Protein AF-A0A3C0BM33-F1 (afdb_monomer_lite)

pLDDT: mean 82.16, std 12.0, range [32.78, 93.81]

Radius of gyration: 16.29 Å; chains: 1; bounding box: 44×26×49 Å

Structure (mmCIF, N/CA/C/O backbone):
data_AF-A0A3C0BM33-F1
#
_entry.id   AF-A0A3C0BM33-F1
#
loop_
_atom_site.group_PDB
_atom_site.id
_atom_site.type_symbol
_atom_site.label_atom_id
_atom_site.label_alt_id
_atom_site.label_comp_id
_atom_site.label_asym_id
_atom_site.label_entity_id
_atom_site.label_seq_id
_atom_site.pdbx_PDB_ins_code
_atom_site.Cartn_x
_atom_site.Cartn_y
_atom_site.Cartn_z
_atom_site.occupancy
_atom_site.B_iso_or_equiv
_atom_site.auth_seq_id
_atom_site.auth_comp_id
_atom_site.auth_asym_id
_atom_site.auth_atom_id
_atom_site.pdbx_PDB_model_num
ATOM 1 N N . MET A 1 1 ? -20.243 -10.943 25.782 1.00 32.78 1 MET A N 1
ATOM 2 C CA . MET A 1 1 ? -18.898 -10.505 26.207 1.00 32.78 1 MET A CA 1
ATOM 3 C C . MET A 1 1 ? -18.338 -9.639 25.096 1.00 32.78 1 MET A C 1
ATOM 5 O O . MET A 1 1 ? -18.086 -10.151 24.016 1.00 32.78 1 MET A O 1
ATOM 9 N N . VAL A 1 2 ? -18.271 -8.325 25.311 1.00 40.88 2 VAL A N 1
ATOM 10 C CA . VAL A 1 2 ? -17.634 -7.400 24.365 1.00 40.88 2 VAL A CA 1
ATOM 11 C C . VAL A 1 2 ? -16.136 -7.620 24.515 1.00 40.88 2 VAL A C 1
ATOM 13 O O . VAL A 1 2 ? -15.581 -7.310 25.565 1.00 40.88 2 VAL A O 1
ATOM 16 N N . SER A 1 3 ? -15.507 -8.225 23.508 1.00 36.81 3 SER A N 1
ATOM 17 C CA . SER A 1 3 ? -14.051 -8.280 23.415 1.00 36.81 3 SER A CA 1
ATOM 18 C C . SER A 1 3 ? -13.562 -6.845 23.257 1.00 36.81 3 SER A C 1
ATOM 20 O O . SER A 1 3 ? -13.586 -6.297 22.156 1.00 36.81 3 SER A O 1
ATOM 22 N N . GLN A 1 4 ? -13.192 -6.212 24.369 1.00 43.28 4 GLN A N 1
ATOM 23 C CA . GLN A 1 4 ? -12.400 -4.991 24.362 1.00 43.28 4 GLN A CA 1
ATOM 24 C C . GLN A 1 4 ? -11.116 -5.353 23.614 1.00 43.28 4 GLN A C 1
ATOM 26 O O . GLN A 1 4 ? -10.278 -6.083 24.141 1.00 43.28 4 GLN A O 1
ATOM 31 N N . ARG A 1 5 ? -10.993 -4.943 22.347 1.00 49.69 5 ARG A N 1
ATOM 32 C CA . ARG A 1 5 ? -9.689 -4.950 21.691 1.00 49.69 5 ARG A CA 1
ATOM 33 C C . ARG A 1 5 ? -8.844 -3.981 22.499 1.00 49.69 5 ARG A C 1
ATOM 35 O O . ARG A 1 5 ? -9.024 -2.772 22.380 1.00 49.69 5 ARG A O 1
ATOM 42 N N . GLU A 1 6 ? -7.961 -4.496 23.349 1.00 50.78 6 GLU A N 1
ATOM 43 C CA . GLU A 1 6 ? -6.845 -3.699 23.833 1.00 50.78 6 GLU A CA 1
ATOM 44 C C . GLU A 1 6 ? -6.027 -3.349 22.593 1.00 50.78 6 GLU A C 1
ATOM 46 O O . GLU A 1 6 ? -5.218 -4.138 22.103 1.00 50.78 6 GLU A O 1
ATOM 51 N N . HIS A 1 7 ? -6.329 -2.195 21.998 1.00 58.50 7 HIS A N 1
ATOM 52 C CA . HIS A 1 7 ? -5.532 -1.643 20.924 1.00 58.50 7 HIS A CA 1
ATOM 53 C C . HIS A 1 7 ? -4.173 -1.329 21.537 1.00 58.50 7 HIS A C 1
ATOM 55 O O . HIS A 1 7 ? -3.974 -0.292 22.166 1.00 58.50 7 HIS A O 1
ATOM 61 N N . SER A 1 8 ? -3.258 -2.290 21.407 1.00 77.31 8 SER A N 1
ATOM 62 C CA . SER A 1 8 ? -1.868 -2.141 21.807 1.00 77.31 8 SER A CA 1
ATOM 63 C C . SER A 1 8 ? -1.334 -0.828 21.241 1.00 77.31 8 SER A C 1
ATOM 65 O O . SER A 1 8 ? -1.642 -0.465 20.106 1.00 77.31 8 SER A O 1
ATOM 67 N N . ILE A 1 9 ? -0.498 -0.119 21.996 1.00 80.44 9 ILE A N 1
ATOM 68 C CA . ILE A 1 9 ? 0.196 1.079 21.499 1.00 80.44 9 ILE A CA 1
ATOM 69 C C . ILE A 1 9 ? 0.856 0.810 20.135 1.00 80.44 9 ILE A C 1
ATOM 71 O O . ILE A 1 9 ? 0.821 1.668 19.255 1.00 80.44 9 ILE A O 1
ATOM 75 N N . GLY A 1 10 ? 1.368 -0.407 19.915 1.00 80.50 10 GLY A N 1
ATOM 76 C CA . GLY A 1 10 ? 1.926 -0.815 18.625 1.00 80.50 10 GLY A CA 1
ATOM 77 C C . GLY A 1 10 ? 0.915 -0.772 17.476 1.00 80.50 10 GLY A C 1
ATOM 78 O O . GLY A 1 10 ? 1.260 -0.345 16.379 1.00 80.50 10 GLY A O 1
ATOM 79 N N . TYR A 1 11 ? -0.343 -1.135 17.732 1.00 83.12 11 TYR A N 1
ATOM 80 C CA . TYR A 1 11 ? -1.423 -1.050 16.753 1.00 83.12 11 TYR A CA 1
ATOM 81 C C . TYR A 1 11 ? -1.708 0.400 16.342 1.00 83.12 11 TYR A C 1
ATOM 83 O O . TYR A 1 11 ? -1.850 0.682 15.156 1.00 83.12 11 TYR A O 1
ATOM 91 N N . LEU A 1 12 ? -1.726 1.332 17.302 1.00 84.81 12 LEU A N 1
ATOM 92 C CA . LEU A 1 12 ? -1.937 2.755 17.014 1.00 84.81 12 LEU A CA 1
ATOM 93 C C . LEU A 1 12 ? -0.833 3.314 16.112 1.00 84.81 12 LEU A C 1
ATOM 95 O O . LEU A 1 12 ? -1.128 3.944 15.099 1.00 84.81 12 LEU A O 1
ATOM 99 N N . PHE A 1 13 ? 0.435 3.042 16.439 1.00 88.56 13 PHE A N 1
ATOM 100 C CA . PHE A 1 13 ? 1.561 3.465 15.602 1.00 88.56 13 PHE A CA 1
ATOM 101 C C . PHE A 1 13 ? 1.498 2.858 14.201 1.00 88.56 13 PHE A C 1
ATOM 103 O O . PHE A 1 13 ? 1.730 3.563 13.220 1.00 88.56 13 PHE A O 1
ATOM 110 N N . LEU A 1 14 ? 1.149 1.574 14.099 1.00 89.62 14 LEU A N 1
ATOM 111 C CA . LEU A 1 14 ? 1.030 0.877 12.823 1.00 89.62 14 LEU A CA 1
ATOM 112 C C . LEU A 1 14 ? -0.101 1.458 11.964 1.00 89.62 14 LEU A C 1
ATOM 114 O O . LEU A 1 14 ? 0.080 1.658 10.765 1.00 89.62 14 LEU A O 1
ATOM 118 N N . GLN A 1 15 ? -1.236 1.797 12.579 1.00 88.88 15 GLN A N 1
ATOM 119 C CA . GLN A 1 15 ? -2.372 2.388 11.880 1.00 88.88 15 GLN A CA 1
ATOM 120 C C . GLN A 1 15 ? -2.080 3.816 11.400 1.00 88.88 15 GLN A C 1
ATOM 122 O O . GLN A 1 15 ? -2.414 4.150 10.264 1.00 88.88 15 GLN A O 1
ATOM 127 N N . ILE A 1 16 ? -1.397 4.637 12.208 1.00 90.50 16 ILE A N 1
ATOM 128 C CA . ILE A 1 16 ? -0.919 5.957 11.766 1.00 90.50 16 ILE A CA 1
ATOM 129 C C . ILE A 1 16 ? 0.054 5.797 10.597 1.00 90.50 16 ILE A C 1
ATOM 131 O O . ILE A 1 16 ? -0.096 6.468 9.578 1.00 90.50 16 ILE A O 1
ATOM 135 N N . ALA A 1 17 ? 1.044 4.911 10.736 1.00 92.44 17 ALA A N 1
ATOM 136 C CA . ALA A 1 17 ? 2.070 4.703 9.723 1.00 92.44 17 ALA A CA 1
ATOM 137 C C . ALA A 1 17 ? 1.455 4.268 8.390 1.00 92.44 17 ALA A C 1
ATOM 139 O O . ALA A 1 17 ? 1.766 4.852 7.355 1.00 92.44 17 ALA A O 1
ATOM 140 N N . VAL A 1 18 ? 0.543 3.293 8.418 1.00 92.56 18 VAL A N 1
ATOM 141 C CA . VAL A 1 18 ? -0.096 2.777 7.206 1.00 92.56 18 VAL A CA 1
ATOM 142 C C . VAL A 1 18 ? -1.079 3.791 6.609 1.00 92.56 18 VAL A C 1
ATOM 144 O O . VAL A 1 18 ? -1.109 3.968 5.395 1.00 92.56 18 VAL A O 1
ATOM 147 N N . GLY A 1 19 ? -1.817 4.538 7.439 1.00 93.69 19 GLY A N 1
ATOM 148 C CA . GLY A 1 19 ? -2.709 5.605 6.982 1.00 93.69 19 GLY A CA 1
ATOM 149 C C . GLY A 1 19 ? -1.961 6.755 6.301 1.00 93.69 19 GLY A C 1
ATOM 150 O O . GLY A 1 19 ? -2.338 7.179 5.210 1.00 93.69 19 GLY A O 1
ATOM 151 N N . LEU A 1 20 ? -0.859 7.222 6.901 1.00 93.44 20 LEU A N 1
ATOM 152 C CA . LEU A 1 20 ? 0.015 8.232 6.295 1.00 93.44 20 LEU A CA 1
ATOM 153 C C . LEU A 1 20 ? 0.695 7.714 5.029 1.00 93.44 20 LEU A C 1
ATOM 155 O O . LEU A 1 20 ? 0.804 8.461 4.061 1.00 93.44 20 LEU A O 1
ATOM 159 N N . PHE A 1 21 ? 1.125 6.452 5.028 1.00 92.38 21 PHE A N 1
ATOM 160 C CA . PHE A 1 21 ? 1.712 5.816 3.858 1.00 92.38 21 PHE A CA 1
ATOM 161 C C . PHE A 1 21 ? 0.750 5.855 2.666 1.00 92.38 21 PHE A C 1
ATOM 163 O O . PHE A 1 21 ? 1.094 6.431 1.640 1.00 92.38 21 PHE A O 1
ATOM 170 N N . PHE A 1 22 ? -0.477 5.347 2.818 1.00 92.94 22 PHE A N 1
ATOM 171 C CA . PHE A 1 22 ? -1.481 5.377 1.749 1.00 92.94 22 PHE A CA 1
ATOM 172 C C . PHE A 1 22 ? -1.833 6.802 1.313 1.00 92.94 22 PHE A C 1
ATOM 174 O O . PHE A 1 22 ? -1.924 7.078 0.119 1.00 92.94 22 PHE A O 1
ATOM 181 N N . LEU A 1 23 ? -1.981 7.728 2.265 1.00 92.94 23 LEU A N 1
ATOM 182 C CA . LEU A 1 23 ? -2.312 9.117 1.963 1.00 92.94 23 LEU A CA 1
ATOM 183 C C . LEU A 1 23 ? -1.230 9.789 1.109 1.00 92.94 23 LEU A C 1
ATOM 185 O O . LEU A 1 23 ? -1.529 10.406 0.087 1.00 92.94 23 LEU A O 1
ATOM 189 N N . VAL A 1 24 ? 0.029 9.677 1.537 1.00 91.44 24 VAL A N 1
ATOM 190 C CA . VAL A 1 24 ? 1.166 10.298 0.857 1.00 91.44 24 VAL A CA 1
ATOM 191 C C . VAL A 1 24 ? 1.410 9.609 -0.481 1.00 91.44 24 VAL A C 1
ATOM 193 O O . VAL A 1 24 ? 1.489 10.306 -1.492 1.00 91.44 24 VAL A O 1
ATOM 196 N N . SER A 1 25 ? 1.450 8.274 -0.519 1.00 87.38 25 SER A N 1
ATOM 197 C CA . SER A 1 25 ? 1.595 7.504 -1.761 1.00 87.38 25 SER A CA 1
ATOM 198 C C . SER A 1 25 ? 0.518 7.886 -2.773 1.00 87.38 25 SER A C 1
ATOM 200 O O . SER A 1 25 ? 0.856 8.284 -3.886 1.00 87.38 25 SER A O 1
ATOM 202 N N . GLY A 1 26 ? -0.753 7.936 -2.366 1.00 87.38 26 GLY A N 1
ATOM 203 C CA . GLY A 1 26 ? -1.847 8.339 -3.245 1.00 87.38 26 GLY A CA 1
ATOM 204 C C . GLY A 1 26 ? -1.676 9.742 -3.827 1.00 87.38 26 GLY A C 1
ATOM 205 O O . GLY A 1 26 ? -1.818 9.932 -5.036 1.00 87.38 26 GLY A O 1
ATOM 206 N N . ILE A 1 27 ? -1.285 10.725 -3.007 1.00 88.06 27 ILE A N 1
ATOM 207 C CA . ILE A 1 27 ? -0.996 12.090 -3.476 1.00 88.06 27 ILE A CA 1
ATOM 208 C C . ILE A 1 27 ? 0.150 12.092 -4.500 1.00 88.06 27 ILE A C 1
ATOM 210 O O . ILE A 1 27 ? 0.055 12.774 -5.524 1.00 88.06 27 ILE A O 1
ATOM 214 N N . TRP A 1 28 ? 1.219 11.328 -4.265 1.00 85.62 28 TRP A N 1
ATOM 215 C CA . TRP A 1 28 ? 2.320 11.208 -5.225 1.00 85.62 28 TRP A CA 1
ATOM 216 C C . TRP A 1 28 ? 1.893 10.509 -6.523 1.00 85.62 28 TRP A C 1
ATOM 218 O O . TRP A 1 28 ? 2.302 10.947 -7.602 1.00 85.62 28 TRP A O 1
ATOM 228 N N . THR A 1 29 ? 1.041 9.480 -6.440 1.00 83.06 29 THR A N 1
ATOM 229 C CA . THR A 1 29 ? 0.470 8.787 -7.607 1.00 83.06 29 THR A CA 1
ATOM 230 C C . THR A 1 29 ? -0.338 9.763 -8.468 1.00 83.06 29 THR A C 1
ATOM 232 O O . THR A 1 29 ? -0.161 9.804 -9.687 1.00 83.06 29 THR A O 1
ATOM 235 N N . LEU A 1 30 ? -1.165 10.611 -7.839 1.00 84.50 30 LEU A N 1
ATOM 236 C CA . LEU A 1 30 ? -1.985 11.621 -8.522 1.00 84.50 30 LEU A CA 1
ATOM 237 C C . LEU A 1 30 ? -1.166 12.717 -9.198 1.00 84.50 30 LEU A C 1
ATOM 239 O O . LEU A 1 30 ? -1.535 13.186 -10.273 1.00 84.50 30 LEU A O 1
ATOM 243 N N . GLN A 1 31 ? -0.039 13.109 -8.605 1.00 79.94 31 GLN A N 1
ATOM 244 C CA . GLN A 1 31 ? 0.872 14.075 -9.222 1.00 79.94 31 GLN A CA 1
ATOM 245 C C . GLN A 1 31 ? 1.590 13.506 -10.455 1.00 79.94 31 GLN A C 1
ATOM 247 O O . GLN A 1 31 ? 2.285 14.240 -11.155 1.00 79.94 31 GLN A O 1
ATOM 252 N N . GLY A 1 32 ? 1.458 12.202 -10.730 1.00 62.34 32 GLY A N 1
ATOM 253 C CA . GLY A 1 32 ? 2.106 11.541 -11.861 1.00 62.34 32 GLY A CA 1
ATOM 254 C C . GLY A 1 32 ? 3.633 11.592 -11.793 1.00 62.34 32 GLY A C 1
ATOM 255 O O . GLY A 1 32 ? 4.297 11.346 -12.807 1.00 62.34 32 GLY A O 1
ATOM 256 N N . SER A 1 33 ? 4.175 11.926 -10.620 1.00 56.91 33 SER A N 1
ATOM 257 C CA . SER A 1 33 ? 5.595 12.136 -10.388 1.00 56.91 33 SER A CA 1
ATOM 258 C C . SER A 1 33 ? 6.341 10.805 -10.429 1.00 56.91 33 SER A C 1
ATOM 260 O O . SER A 1 33 ? 5.853 9.787 -9.941 1.00 56.91 33 SER A O 1
ATOM 262 N N . SER A 1 34 ? 7.554 10.815 -10.982 1.00 55.12 34 SER A N 1
ATOM 263 C CA . SER A 1 34 ? 8.465 9.663 -11.048 1.00 55.12 34 SER A CA 1
ATOM 264 C C . SER A 1 34 ? 8.981 9.193 -9.679 1.00 55.12 34 SER A C 1
ATOM 266 O O . SER A 1 34 ? 9.826 8.306 -9.624 1.00 55.12 34 SER A O 1
ATOM 268 N N . GLY A 1 35 ? 8.517 9.807 -8.585 1.00 53.09 35 GLY A N 1
ATOM 269 C CA . GLY A 1 35 ? 8.881 9.466 -7.212 1.00 53.09 35 GLY A CA 1
ATOM 270 C C . GLY A 1 35 ? 8.014 8.395 -6.542 1.00 53.09 35 GLY A C 1
ATOM 271 O O . GLY A 1 35 ? 8.374 7.984 -5.445 1.00 53.09 35 GLY A O 1
ATOM 272 N N . ASN A 1 36 ? 6.903 7.948 -7.151 1.00 73.25 36 ASN A N 1
ATOM 273 C CA . ASN A 1 36 ? 6.100 6.841 -6.610 1.00 73.25 36 ASN A CA 1
ATOM 274 C C . ASN A 1 36 ? 6.237 5.570 -7.457 1.00 73.25 36 ASN A C 1
ATOM 276 O O . ASN A 1 36 ? 5.967 5.579 -8.659 1.00 73.25 36 ASN A O 1
ATOM 280 N N . GLU A 1 37 ? 6.594 4.480 -6.785 1.00 71.19 37 GLU A N 1
ATOM 281 C CA . GLU A 1 37 ? 6.737 3.120 -7.305 1.00 71.19 37 GLU A CA 1
ATOM 282 C C . GLU A 1 37 ? 5.474 2.649 -8.048 1.00 71.19 37 GLU A C 1
ATOM 284 O O . GLU A 1 37 ? 5.580 2.087 -9.132 1.00 71.19 37 GLU A O 1
ATOM 289 N N . ILE A 1 38 ? 4.270 2.998 -7.581 1.00 72.25 38 ILE A N 1
ATOM 290 C CA . ILE A 1 38 ? 3.014 2.614 -8.256 1.00 72.25 38 ILE A CA 1
ATOM 291 C C . ILE A 1 38 ? 2.854 3.329 -9.597 1.00 72.25 38 ILE A C 1
ATOM 293 O O . ILE A 1 38 ? 2.505 2.714 -10.604 1.00 72.25 38 ILE A O 1
ATOM 297 N N . ALA A 1 39 ? 3.130 4.634 -9.642 1.00 73.25 39 ALA A N 1
ATOM 298 C CA . ALA A 1 39 ? 3.022 5.406 -10.875 1.00 73.25 39 ALA A CA 1
ATOM 299 C C . ALA A 1 39 ? 4.073 4.971 -11.908 1.00 73.25 39 ALA A C 1
ATOM 301 O O . ALA A 1 39 ? 3.789 4.951 -13.109 1.00 73.25 39 ALA A O 1
ATOM 302 N N . VAL A 1 40 ? 5.277 4.614 -11.452 1.00 76.44 40 VAL A N 1
ATOM 303 C CA . VAL A 1 40 ? 6.345 4.071 -12.302 1.00 76.44 40 VAL A CA 1
ATOM 304 C C . VAL A 1 40 ? 5.946 2.701 -12.845 1.00 76.44 40 VAL A C 1
ATOM 306 O O . VAL A 1 40 ? 5.974 2.495 -14.061 1.00 76.44 40 VAL A O 1
ATOM 309 N N . ALA A 1 41 ? 5.479 1.804 -11.981 1.00 76.25 41 ALA A N 1
ATOM 310 C CA . ALA A 1 41 ? 5.059 0.469 -12.363 1.00 76.25 41 AL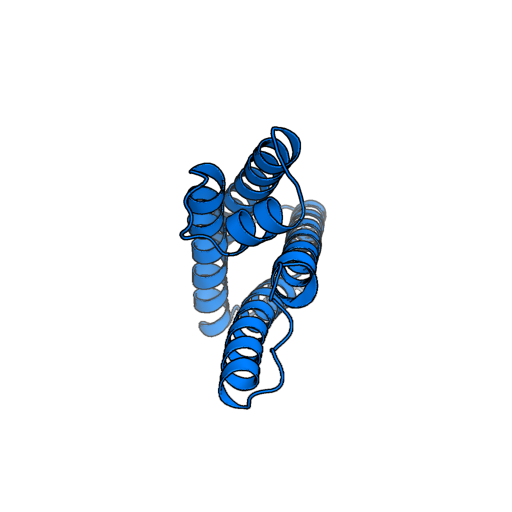A A CA 1
ATOM 311 C C . ALA A 1 41 ? 3.879 0.494 -13.351 1.00 76.25 41 ALA A C 1
ATOM 313 O O . ALA A 1 41 ? 3.949 -0.156 -14.398 1.00 76.25 41 ALA A O 1
ATOM 314 N N . ILE A 1 42 ? 2.856 1.331 -13.126 1.00 74.88 42 ILE A N 1
ATOM 315 C CA . ILE A 1 42 ? 1.721 1.494 -14.053 1.00 74.88 42 ILE A CA 1
ATOM 316 C C . ILE A 1 42 ? 2.208 1.972 -15.423 1.00 74.88 42 ILE A C 1
ATOM 318 O O . ILE A 1 42 ? 1.837 1.390 -16.441 1.00 74.88 42 ILE A O 1
ATOM 322 N N . LYS A 1 43 ? 3.066 2.999 -15.469 1.00 74.69 43 LYS A N 1
ATOM 323 C CA . LYS A 1 43 ? 3.630 3.528 -16.725 1.00 74.69 43 LYS A CA 1
ATOM 324 C C . LYS A 1 43 ? 4.585 2.551 -17.418 1.00 74.69 43 LYS A C 1
ATOM 326 O O . LYS A 1 43 ? 4.868 2.710 -18.603 1.00 74.69 43 LYS A O 1
ATOM 331 N N . SER A 1 44 ? 5.105 1.559 -16.699 1.00 74.69 44 SER A N 1
ATOM 332 C CA . SER A 1 44 ? 5.954 0.517 -17.278 1.00 74.69 44 SER A CA 1
ATOM 333 C C . SER A 1 44 ? 5.144 -0.576 -17.993 1.00 74.69 44 SER A C 1
ATOM 335 O O . SER A 1 44 ? 5.616 -1.127 -18.995 1.00 74.69 44 SER A O 1
ATOM 337 N N . VAL A 1 45 ? 3.922 -0.846 -17.509 1.00 73.62 45 VAL A N 1
ATOM 338 C CA . VAL A 1 45 ? 3.004 -1.882 -18.014 1.00 73.62 45 VAL A CA 1
ATOM 339 C C . VAL A 1 45 ? 2.034 -1.322 -19.058 1.00 73.62 45 VAL A C 1
ATOM 341 O O . VAL A 1 45 ? 1.779 -1.958 -20.078 1.00 73.62 45 VAL A O 1
ATOM 344 N N . LEU A 1 46 ? 1.501 -0.124 -18.820 1.00 75.25 46 LEU A N 1
ATOM 345 C CA . LEU A 1 46 ? 0.537 0.563 -19.676 1.00 75.25 46 LEU A CA 1
ATOM 346 C C . LEU A 1 46 ? 1.200 1.758 -20.371 1.00 75.25 46 LEU A C 1
ATOM 348 O O . LEU A 1 46 ? 2.151 2.345 -19.864 1.00 75.25 46 LEU A O 1
ATOM 352 N N . SER A 1 47 ? 0.699 2.153 -21.541 1.00 73.12 47 SER A N 1
ATOM 353 C CA . SER A 1 47 ? 1.223 3.295 -22.305 1.00 73.12 47 SER A CA 1
ATOM 354 C C . SER A 1 47 ? 0.100 4.234 -22.739 1.00 73.12 47 SER A C 1
ATOM 356 O O . SER A 1 47 ? -1.009 3.784 -23.011 1.00 73.12 47 SER A O 1
ATOM 358 N N . GLY A 1 48 ? 0.392 5.535 -22.815 1.00 75.00 48 GLY A N 1
ATOM 359 C CA . GLY A 1 48 ? -0.578 6.562 -23.217 1.00 75.00 48 GLY A CA 1
ATOM 360 C C . GLY A 1 48 ? -1.647 6.849 -22.154 1.00 75.00 48 GLY A C 1
ATOM 361 O O . GLY A 1 48 ? -1.395 6.723 -20.953 1.00 75.00 48 GLY A O 1
ATOM 362 N N . ASP A 1 49 ? -2.846 7.224 -22.601 1.00 76.31 49 ASP A N 1
ATOM 363 C CA . ASP A 1 49 ? -3.939 7.710 -21.742 1.00 76.31 49 ASP A CA 1
ATOM 364 C C . ASP A 1 49 ? -4.409 6.676 -20.706 1.00 76.31 49 ASP A C 1
ATOM 366 O O . ASP A 1 49 ? -4.797 7.034 -19.593 1.00 76.31 49 ASP A O 1
ATOM 370 N N . SER A 1 50 ? -4.311 5.377 -21.011 1.00 75.25 50 SER A N 1
ATOM 371 C CA . SER A 1 50 ? -4.706 4.310 -20.083 1.00 75.25 50 SER A CA 1
ATOM 372 C C . SER A 1 50 ? -3.822 4.245 -18.836 1.00 75.25 50 SER A C 1
ATOM 374 O O . SER A 1 50 ? -4.318 3.948 -17.752 1.00 75.25 50 SER A O 1
ATOM 376 N N . ALA A 1 51 ? -2.524 4.547 -18.964 1.00 76.12 51 ALA A N 1
ATOM 377 C CA . ALA A 1 51 ? -1.612 4.598 -17.820 1.00 76.12 51 ALA A CA 1
ATOM 378 C C . ALA A 1 51 ? -1.943 5.787 -16.911 1.00 76.12 51 ALA A C 1
ATOM 380 O O . ALA A 1 51 ? -1.950 5.660 -15.689 1.00 76.12 51 ALA A O 1
ATOM 381 N N . GLN A 1 52 ? -2.272 6.935 -17.506 1.00 78.06 52 GLN A N 1
ATOM 382 C CA . GLN A 1 52 ? -2.666 8.121 -16.754 1.00 78.06 52 GLN A CA 1
ATOM 383 C C . GLN A 1 52 ? -3.985 7.902 -16.005 1.00 78.06 52 GLN A C 1
ATOM 385 O O . GLN A 1 52 ? -4.069 8.226 -14.821 1.00 78.06 52 GLN A O 1
ATOM 390 N N . ILE A 1 53 ? -4.986 7.302 -16.656 1.00 80.75 53 ILE A N 1
ATOM 391 C CA . ILE A 1 53 ? -6.266 6.961 -16.020 1.00 80.75 53 ILE A CA 1
ATOM 392 C C . ILE A 1 53 ? -6.045 5.978 -14.863 1.00 80.75 53 ILE A C 1
ATOM 394 O O . ILE A 1 53 ? -6.574 6.196 -13.776 1.00 80.75 53 ILE A O 1
ATOM 398 N N . ALA A 1 54 ? -5.226 4.939 -15.057 1.00 79.44 54 ALA A N 1
ATOM 399 C CA . ALA A 1 54 ? -4.907 3.983 -14.000 1.00 79.44 54 ALA A CA 1
ATOM 400 C C . ALA A 1 54 ? -4.214 4.656 -12.801 1.00 79.44 54 ALA A C 1
ATOM 402 O O . ALA A 1 54 ? -4.630 4.429 -11.668 1.00 79.44 54 ALA A O 1
ATOM 403 N N . CYS A 1 55 ? -3.233 5.540 -13.028 1.00 81.19 55 CYS A N 1
ATOM 404 C CA . CYS A 1 55 ? -2.604 6.312 -11.951 1.00 81.19 55 CYS A CA 1
ATOM 405 C C . CYS A 1 55 ? -3.614 7.181 -11.191 1.00 81.19 55 CYS A C 1
ATOM 407 O O . CYS A 1 55 ? -3.564 7.246 -9.966 1.00 81.19 55 CYS A O 1
ATOM 409 N N . ILE A 1 56 ? -4.550 7.831 -11.891 1.00 84.50 56 ILE A N 1
ATOM 410 C CA . ILE A 1 56 ? -5.587 8.645 -11.243 1.00 84.50 56 ILE A CA 1
ATOM 411 C C . ILE A 1 56 ? -6.484 7.768 -10.363 1.00 84.50 56 ILE A C 1
ATOM 413 O O . ILE A 1 56 ? -6.734 8.108 -9.209 1.00 84.50 56 ILE A O 1
ATOM 417 N N . VAL A 1 57 ? -6.935 6.624 -10.882 1.00 85.81 57 VAL A N 1
ATOM 418 C CA . VAL A 1 57 ? -7.804 5.697 -10.144 1.00 85.81 57 VAL A CA 1
ATOM 419 C C . VAL A 1 57 ? -7.096 5.151 -8.903 1.00 85.81 57 VAL A C 1
ATOM 421 O O . VAL A 1 57 ? -7.651 5.244 -7.809 1.00 85.81 57 VAL A O 1
ATOM 424 N N . PHE A 1 58 ? -5.866 4.645 -9.045 1.00 85.44 58 PHE A N 1
ATOM 425 C CA . PHE A 1 58 ? -5.081 4.158 -7.908 1.00 85.44 58 PHE A CA 1
ATOM 426 C C . PHE A 1 58 ? -4.810 5.272 -6.898 1.00 85.44 58 PHE A C 1
ATOM 428 O O . PHE A 1 58 ? -5.075 5.090 -5.716 1.00 85.44 58 PHE A O 1
ATOM 435 N N . GLY A 1 59 ? -4.393 6.453 -7.355 1.00 87.50 59 GLY A N 1
ATOM 436 C CA . GLY A 1 59 ? -4.120 7.580 -6.471 1.00 87.50 59 GLY A CA 1
ATOM 437 C C . GLY A 1 59 ? -5.340 8.019 -5.656 1.00 87.50 59 GLY A C 1
ATOM 438 O O . GLY A 1 59 ? -5.214 8.265 -4.460 1.00 87.50 59 GLY A O 1
ATOM 439 N N . ILE A 1 60 ? -6.538 8.056 -6.253 1.00 90.44 60 ILE A N 1
ATOM 440 C CA . ILE A 1 60 ? -7.776 8.358 -5.514 1.00 90.44 60 ILE A CA 1
ATOM 441 C C . ILE A 1 60 ? -8.061 7.272 -4.471 1.00 90.44 60 ILE A C 1
ATOM 443 O O . ILE A 1 60 ? -8.358 7.600 -3.322 1.00 90.44 60 ILE A O 1
ATOM 447 N N . ILE A 1 61 ? -7.963 5.992 -4.849 1.00 90.75 61 ILE A N 1
ATOM 448 C CA . ILE A 1 61 ? -8.204 4.866 -3.933 1.00 90.75 61 ILE A CA 1
ATOM 449 C C . ILE A 1 61 ? -7.245 4.929 -2.741 1.00 90.75 61 ILE A C 1
ATOM 451 O O . ILE A 1 61 ? -7.682 4.784 -1.603 1.00 90.75 61 ILE A O 1
ATOM 455 N N . GLU A 1 62 ? -5.964 5.200 -2.982 1.00 90.69 62 GLU A N 1
ATOM 456 C CA . GLU A 1 62 ? -4.942 5.309 -1.941 1.00 90.69 62 GLU A CA 1
ATOM 457 C C . GLU A 1 62 ? -5.173 6.499 -1.007 1.00 90.69 62 GLU A C 1
ATOM 459 O O . GLU A 1 62 ? -5.119 6.347 0.213 1.00 90.69 62 GLU A O 1
ATOM 464 N N . VAL A 1 63 ? -5.508 7.674 -1.549 1.00 93.81 63 VAL A N 1
ATOM 465 C CA . VAL A 1 63 ? -5.836 8.847 -0.725 1.00 93.81 63 VAL A CA 1
ATOM 466 C C . VAL A 1 63 ? -7.044 8.558 0.162 1.00 93.81 63 VAL A C 1
ATOM 468 O O . VAL A 1 63 ? -7.002 8.821 1.365 1.00 93.81 63 VAL A O 1
ATOM 471 N N . LEU A 1 64 ? -8.108 7.983 -0.404 1.00 93.12 64 LEU A N 1
ATOM 472 C CA . LEU A 1 64 ? -9.305 7.627 0.355 1.00 93.12 64 LEU A CA 1
ATOM 473 C C . LEU A 1 64 ? -9.009 6.558 1.412 1.00 93.12 64 LEU A C 1
ATOM 475 O O . LEU A 1 64 ? -9.493 6.681 2.536 1.00 93.12 64 LEU A O 1
ATOM 479 N N . ALA A 1 65 ? -8.181 5.562 1.089 1.00 91.88 65 ALA A N 1
ATOM 480 C CA . ALA A 1 65 ? -7.725 4.546 2.032 1.00 91.88 65 ALA A CA 1
ATOM 481 C C . ALA A 1 65 ? -6.962 5.173 3.206 1.00 91.88 65 ALA A C 1
ATOM 483 O O . ALA A 1 65 ? -7.267 4.881 4.362 1.00 91.88 65 ALA A O 1
ATOM 484 N N . GLY A 1 66 ? -6.021 6.077 2.924 1.00 92.62 66 GLY A N 1
ATOM 485 C CA . GLY A 1 66 ? -5.246 6.782 3.941 1.00 92.62 66 GLY A CA 1
ATOM 486 C C . GLY A 1 66 ? -6.121 7.636 4.857 1.00 92.62 66 GLY A C 1
ATOM 487 O O . GLY A 1 66 ? -6.029 7.525 6.080 1.00 92.62 66 GLY A O 1
ATOM 488 N N . ILE A 1 67 ? -7.033 8.430 4.283 1.00 93.50 67 ILE A N 1
ATOM 489 C CA . ILE A 1 67 ? -8.000 9.231 5.051 1.00 93.50 67 ILE A CA 1
ATOM 490 C C . ILE A 1 67 ? -8.867 8.326 5.926 1.00 93.50 67 ILE A C 1
ATOM 492 O O . ILE A 1 67 ? -9.022 8.592 7.115 1.00 93.50 67 ILE A O 1
ATOM 496 N N . PHE A 1 68 ? -9.417 7.252 5.361 1.00 92.56 68 PHE A N 1
ATOM 497 C CA . PHE A 1 68 ? -10.260 6.311 6.090 1.00 92.56 68 PHE A CA 1
ATOM 498 C C . PHE A 1 68 ? -9.521 5.681 7.277 1.00 92.56 68 PHE A C 1
ATOM 500 O O . PHE A 1 68 ? -10.033 5.699 8.396 1.00 92.56 68 PHE A O 1
ATOM 507 N N . LEU A 1 69 ? -8.299 5.186 7.060 1.00 91.00 69 LEU A N 1
ATOM 508 C CA . LEU A 1 69 ? -7.478 4.556 8.096 1.00 91.00 69 LEU A CA 1
ATOM 509 C C . LEU A 1 69 ? -7.140 5.515 9.243 1.00 91.00 69 LEU A C 1
ATOM 511 O O . LEU A 1 69 ? -7.171 5.097 10.403 1.00 91.00 69 LEU A O 1
ATOM 515 N N . LEU A 1 70 ? -6.865 6.785 8.929 1.00 91.88 70 LEU A N 1
ATOM 516 C CA . LEU A 1 70 ? -6.600 7.829 9.921 1.00 91.88 70 LEU A CA 1
ATOM 517 C C . LEU A 1 70 ? -7.876 8.249 10.665 1.00 91.88 70 LEU A C 1
ATOM 519 O O . LEU A 1 70 ? -7.869 8.350 11.889 1.00 91.88 70 LEU A O 1
ATOM 523 N N . LEU A 1 71 ? -8.992 8.453 9.957 1.00 90.19 71 LEU A N 1
ATOM 524 C CA . LEU A 1 71 ? -10.273 8.819 10.573 1.00 90.19 71 LEU A CA 1
ATOM 525 C C . LEU A 1 71 ? -10.799 7.724 11.495 1.00 90.19 71 LEU A C 1
ATOM 527 O O . LEU A 1 71 ? -11.335 8.031 12.558 1.00 90.19 71 LEU A O 1
ATOM 531 N N . ARG A 1 72 ? -10.602 6.456 11.130 1.00 85.62 72 ARG A N 1
ATOM 532 C CA . ARG A 1 72 ? -10.990 5.290 11.932 1.00 85.62 72 ARG A CA 1
ATOM 533 C C . ARG A 1 72 ? -10.352 5.272 13.324 1.00 85.62 72 ARG A C 1
ATOM 535 O O . ARG A 1 72 ? -10.880 4.629 14.223 1.00 85.62 72 ARG A O 1
ATOM 542 N N . MET A 1 73 ? -9.251 5.995 13.536 1.00 84.38 73 MET A N 1
ATOM 543 C CA . MET A 1 73 ? -8.661 6.147 14.870 1.00 84.38 73 MET A CA 1
ATOM 544 C C . MET A 1 73 ? -9.506 7.010 15.814 1.00 84.38 73 MET A C 1
ATOM 546 O O . MET A 1 73 ? -9.410 6.867 17.030 1.00 84.38 73 MET A O 1
ATOM 550 N N . PHE A 1 74 ? -10.311 7.916 15.259 1.00 86.19 74 PHE A N 1
ATOM 551 C CA . PHE A 1 74 ? -11.128 8.869 16.011 1.00 86.19 74 PHE A CA 1
ATOM 552 C C . PHE A 1 74 ? -12.628 8.582 15.886 1.00 86.19 74 PHE A C 1
ATOM 554 O O . PHE A 1 74 ? -13.408 8.998 16.739 1.00 86.19 74 PHE A O 1
ATOM 561 N N . VAL A 1 75 ? -13.037 7.880 14.827 1.00 84.12 75 VAL A N 1
ATOM 562 C CA . VAL A 1 75 ? -14.433 7.618 14.478 1.00 84.12 75 VAL A CA 1
ATOM 563 C C . VAL A 1 75 ? -14.677 6.118 14.401 1.00 84.12 75 VAL A C 1
ATOM 565 O O . VAL A 1 75 ? -13.979 5.389 13.700 1.00 84.12 75 VAL A O 1
ATOM 568 N N . THR A 1 76 ? -15.717 5.657 15.091 1.00 79.38 76 THR A N 1
ATOM 569 C CA . THR A 1 76 ? -16.187 4.273 15.002 1.00 79.38 76 THR A CA 1
ATOM 570 C C . THR A 1 76 ? -17.157 4.132 13.834 1.00 79.38 76 THR A C 1
ATOM 572 O O . THR A 1 76 ? -18.221 4.749 13.812 1.00 79.38 76 THR A O 1
ATOM 575 N N . PHE A 1 77 ? -16.801 3.299 12.862 1.00 80.19 77 PHE A N 1
ATOM 576 C CA . PHE A 1 77 ? -17.687 2.930 11.761 1.00 80.19 77 PHE A CA 1
ATOM 577 C C . PHE A 1 77 ? -18.525 1.702 12.129 1.00 80.19 77 PHE A C 1
ATOM 579 O O . PHE A 1 77 ? -18.149 0.903 12.988 1.00 80.19 77 PHE A O 1
ATOM 586 N N . SER A 1 78 ? -19.668 1.519 11.464 1.00 85.19 78 SER A N 1
ATOM 587 C CA . SER A 1 78 ? -20.437 0.280 11.613 1.00 85.19 78 SER A CA 1
ATOM 588 C C . SER A 1 78 ? -19.598 -0.917 11.149 1.00 85.19 78 SER A C 1
ATOM 590 O O . SER A 1 78 ? -18.993 -0.845 10.077 1.00 85.19 78 SER A O 1
ATOM 592 N N . ALA A 1 79 ? -19.622 -2.022 11.899 1.00 81.06 79 ALA A N 1
ATOM 593 C CA . ALA A 1 79 ? -18.789 -3.200 11.633 1.00 81.06 79 ALA A CA 1
ATOM 594 C C . ALA A 1 79 ? -18.834 -3.730 10.178 1.00 81.06 79 ALA A C 1
ATOM 596 O O . ALA A 1 79 ? -17.769 -4.057 9.650 1.00 81.06 79 ALA A O 1
ATOM 597 N N . PRO A 1 80 ? -19.99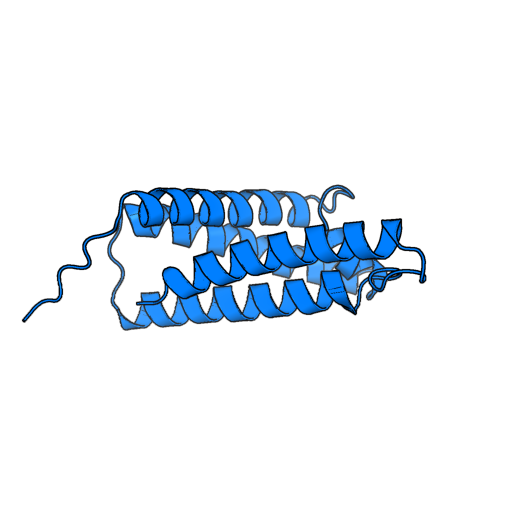3 -3.774 9.481 1.00 86.06 80 PRO A N 1
ATOM 598 C CA . PRO A 1 80 ? -20.030 -4.234 8.091 1.00 86.06 80 PRO A CA 1
ATOM 599 C C . PRO A 1 80 ? -19.270 -3.301 7.141 1.00 86.06 80 PRO A C 1
ATOM 601 O O . PRO A 1 80 ? -18.504 -3.766 6.303 1.00 86.06 80 PRO A O 1
ATOM 604 N N . ILE A 1 81 ? -19.447 -1.985 7.298 1.00 85.56 81 ILE A N 1
ATOM 605 C CA . ILE A 1 81 ? -18.784 -0.970 6.466 1.00 85.56 81 ILE A CA 1
ATOM 606 C C . ILE A 1 81 ? -17.274 -0.985 6.714 1.00 85.56 81 ILE A C 1
ATOM 608 O O . ILE A 1 81 ? -16.504 -0.985 5.758 1.00 85.56 81 ILE A O 1
ATOM 612 N N . ASP A 1 82 ? -16.861 -1.051 7.983 1.00 84.81 82 ASP A N 1
ATOM 613 C CA . ASP A 1 82 ? -15.448 -1.100 8.369 1.00 84.81 82 ASP A CA 1
ATOM 614 C C . ASP A 1 82 ? -14.740 -2.309 7.740 1.00 84.81 82 ASP A C 1
ATOM 616 O O . ASP A 1 82 ? -13.700 -2.177 7.098 1.00 84.81 82 ASP A O 1
ATOM 620 N N . THR A 1 83 ? -15.367 -3.484 7.837 1.00 87.25 83 THR A N 1
ATOM 621 C CA . THR A 1 83 ? -14.836 -4.729 7.266 1.00 87.25 83 THR A CA 1
ATOM 622 C C . THR A 1 83 ? -14.712 -4.639 5.748 1.00 87.25 83 THR A C 1
ATOM 624 O O . THR A 1 83 ? -13.664 -4.964 5.196 1.00 87.25 83 THR A O 1
ATOM 627 N N . VAL A 1 84 ? -15.758 -4.170 5.058 1.00 88.81 84 VAL A N 1
ATOM 628 C CA . VAL A 1 84 ? -15.759 -4.070 3.591 1.00 88.81 84 VAL A CA 1
ATOM 629 C C . VAL A 1 84 ? -14.685 -3.100 3.099 1.00 88.81 84 VAL A C 1
ATOM 631 O O . VAL A 1 84 ? -13.944 -3.439 2.179 1.00 88.81 84 VAL A O 1
ATOM 634 N N . LEU A 1 85 ? -14.551 -1.924 3.720 1.00 88.50 85 LEU A N 1
ATOM 635 C CA . LEU A 1 85 ? -13.536 -0.941 3.332 1.00 88.50 85 LEU A CA 1
ATOM 636 C C . LEU A 1 85 ? -12.118 -1.471 3.561 1.00 88.50 85 LEU A C 1
ATOM 638 O O . LEU A 1 85 ? -11.278 -1.363 2.671 1.00 88.50 85 LEU A O 1
ATOM 642 N N . MET A 1 86 ? -11.865 -2.119 4.701 1.00 90.19 86 MET A N 1
ATOM 643 C CA . MET A 1 86 ? -10.572 -2.749 4.978 1.00 90.19 86 MET A CA 1
ATOM 644 C C . MET A 1 86 ? -10.232 -3.853 3.969 1.00 90.19 86 MET A C 1
ATOM 646 O O . MET A 1 86 ? -9.095 -3.933 3.504 1.00 90.19 86 MET A O 1
ATOM 650 N N . VAL A 1 87 ? -11.214 -4.671 3.579 1.00 90.75 87 VAL A N 1
ATOM 651 C CA . VAL A 1 87 ? -11.031 -5.705 2.549 1.00 90.75 87 VAL A CA 1
ATOM 652 C C . VAL A 1 87 ? -10.712 -5.085 1.188 1.00 90.75 87 VAL A C 1
ATOM 654 O O . VAL A 1 87 ? -9.817 -5.571 0.499 1.00 90.75 87 VAL A O 1
ATOM 657 N N . ILE A 1 88 ? -11.383 -3.994 0.804 1.00 90.44 88 ILE A N 1
ATOM 658 C CA . ILE A 1 88 ? -11.088 -3.280 -0.448 1.00 90.44 88 ILE A CA 1
ATOM 659 C C . ILE A 1 88 ? -9.652 -2.742 -0.439 1.00 90.44 88 ILE A C 1
ATOM 661 O O . ILE A 1 88 ? -8.931 -2.939 -1.414 1.00 90.44 88 ILE A O 1
ATOM 665 N N . ILE A 1 89 ? -9.216 -2.119 0.661 1.00 91.44 89 ILE A N 1
ATOM 666 C CA . ILE A 1 89 ? -7.846 -1.598 0.811 1.00 91.44 89 ILE A CA 1
ATOM 667 C C . ILE A 1 89 ? -6.825 -2.731 0.710 1.00 91.44 89 ILE A C 1
ATOM 669 O O . ILE A 1 89 ? -5.822 -2.601 0.012 1.00 91.44 89 ILE A O 1
ATOM 673 N N . MET A 1 90 ? -7.100 -3.866 1.354 1.00 93.38 90 MET A N 1
ATOM 674 C CA . MET A 1 90 ? -6.249 -5.051 1.282 1.00 93.38 90 MET A CA 1
ATOM 675 C C . MET A 1 90 ? -6.116 -5.563 -0.156 1.00 93.38 90 MET A C 1
ATOM 677 O O . MET A 1 90 ? -5.001 -5.785 -0.621 1.00 93.38 90 MET A O 1
ATOM 681 N N . ILE A 1 91 ? -7.230 -5.723 -0.877 1.00 91.88 91 ILE A N 1
ATOM 682 C CA . ILE A 1 91 ? -7.217 -6.193 -2.270 1.00 91.88 91 ILE A CA 1
ATOM 683 C C . ILE A 1 91 ? -6.477 -5.197 -3.171 1.00 91.88 91 ILE A C 1
ATOM 685 O O . ILE A 1 91 ? -5.648 -5.610 -3.981 1.00 91.88 91 ILE A O 1
ATOM 689 N N . ALA A 1 92 ? -6.737 -3.896 -3.012 1.00 89.12 92 ALA A N 1
ATOM 690 C CA . ALA A 1 92 ? -6.058 -2.851 -3.771 1.00 89.12 92 ALA A CA 1
ATOM 691 C C . ALA A 1 92 ? -4.541 -2.880 -3.534 1.00 89.12 92 ALA A C 1
ATOM 693 O O . ALA A 1 92 ? -3.770 -2.821 -4.488 1.00 89.12 92 ALA A O 1
ATOM 694 N N . TRP A 1 93 ? -4.107 -3.053 -2.283 1.00 93.12 93 TRP A N 1
ATOM 695 C CA . TRP A 1 93 ? -2.687 -3.133 -1.949 1.00 93.12 93 TRP A CA 1
ATOM 696 C C . TRP A 1 93 ? -2.017 -4.401 -2.483 1.0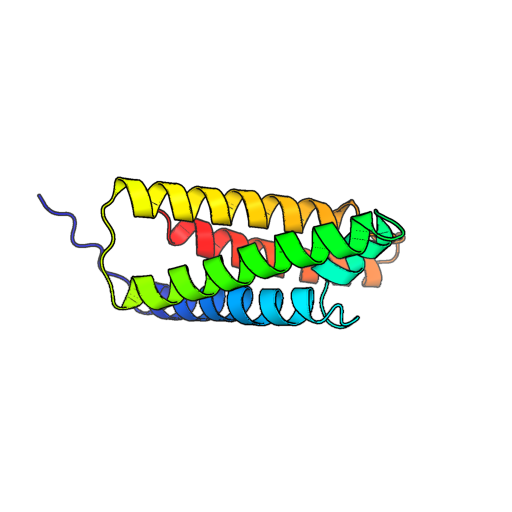0 93.12 93 TRP A C 1
ATOM 698 O O . TRP A 1 93 ? -0.900 -4.343 -2.990 1.00 93.12 93 TRP A O 1
ATOM 708 N N . ILE A 1 94 ? -2.710 -5.543 -2.446 1.00 91.56 94 ILE A N 1
ATOM 709 C CA . ILE A 1 94 ? -2.229 -6.779 -3.080 1.00 91.56 94 ILE A CA 1
ATOM 710 C C . ILE A 1 94 ? -2.044 -6.56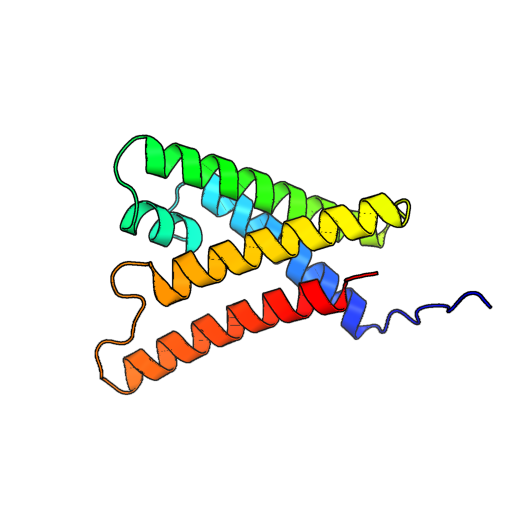9 -4.589 1.00 91.56 94 ILE A C 1
ATOM 712 O O . ILE A 1 94 ? -1.041 -7.011 -5.147 1.00 91.56 94 ILE A O 1
ATOM 716 N N . ALA A 1 95 ? -2.968 -5.869 -5.252 1.00 88.12 95 ALA A N 1
ATOM 717 C CA . ALA A 1 95 ? -2.815 -5.530 -6.664 1.00 88.12 95 ALA A CA 1
ATOM 718 C C . ALA A 1 95 ? -1.588 -4.632 -6.907 1.00 88.12 95 ALA A C 1
ATOM 720 O O . ALA A 1 95 ? -0.837 -4.889 -7.849 1.00 88.12 95 ALA A O 1
ATOM 721 N N . SER A 1 96 ? -1.338 -3.644 -6.039 1.00 86.44 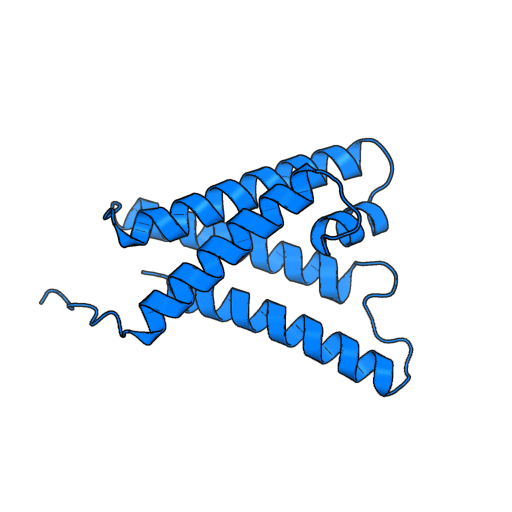96 SER A N 1
ATOM 722 C CA . SER A 1 96 ? -0.132 -2.805 -6.094 1.00 86.44 96 SER A CA 1
ATOM 723 C C . SER A 1 96 ? 1.153 -3.621 -5.929 1.00 86.44 96 SER A C 1
ATOM 725 O O . SER A 1 96 ? 2.079 -3.426 -6.706 1.00 86.44 96 SER A O 1
ATOM 727 N N . ILE A 1 97 ? 1.197 -4.585 -5.000 1.00 89.06 97 ILE A N 1
ATOM 728 C CA . ILE A 1 97 ? 2.339 -5.507 -4.826 1.00 89.06 97 ILE A CA 1
ATOM 729 C C . ILE A 1 97 ? 2.617 -6.272 -6.116 1.00 89.06 97 ILE A C 1
ATOM 731 O O . ILE A 1 97 ? 3.744 -6.310 -6.597 1.00 89.06 97 ILE A O 1
ATOM 735 N N . VAL A 1 98 ? 1.586 -6.877 -6.709 1.00 88.62 98 VAL A N 1
ATOM 736 C CA . VAL A 1 98 ? 1.754 -7.621 -7.965 1.00 88.62 98 VAL A CA 1
ATOM 737 C C . VAL A 1 98 ? 2.296 -6.703 -9.059 1.00 88.62 98 VAL A C 1
ATOM 739 O O . VAL A 1 98 ? 3.200 -7.075 -9.806 1.00 88.62 98 VAL A O 1
ATOM 742 N N . LEU A 1 99 ? 1.766 -5.486 -9.131 1.00 84.25 99 LEU A N 1
ATOM 743 C CA . LEU A 1 99 ? 2.137 -4.520 -10.145 1.00 84.25 99 LEU A CA 1
ATOM 744 C C . LEU A 1 99 ? 3.584 -4.014 -9.979 1.00 84.25 99 LEU A C 1
ATOM 746 O O . LEU A 1 99 ? 4.307 -3.979 -10.970 1.00 84.25 99 LEU A O 1
ATOM 750 N N . ILE A 1 100 ? 4.022 -3.696 -8.759 1.00 84.50 100 ILE A N 1
ATOM 751 C CA . ILE A 1 100 ? 5.368 -3.173 -8.465 1.00 84.50 100 ILE A CA 1
ATOM 752 C C . ILE A 1 100 ? 6.416 -4.294 -8.446 1.00 84.50 100 ILE A C 1
ATOM 754 O O . ILE A 1 100 ? 7.430 -4.216 -9.131 1.00 84.50 100 ILE A O 1
ATOM 758 N N . ASP A 1 101 ? 6.186 -5.367 -7.689 1.00 84.81 101 ASP A N 1
ATOM 759 C CA . ASP A 1 101 ? 7.223 -6.374 -7.430 1.00 84.81 101 ASP A CA 1
ATOM 760 C C . ASP A 1 101 ? 7.377 -7.407 -8.550 1.00 84.81 101 ASP A C 1
ATOM 762 O O . ASP A 1 101 ? 8.427 -8.052 -8.638 1.00 84.81 101 ASP A O 1
ATOM 766 N N . PHE A 1 102 ? 6.356 -7.588 -9.396 1.00 84.12 102 PHE A N 1
ATOM 767 C CA . PHE A 1 102 ? 6.350 -8.645 -10.414 1.00 84.12 102 PHE A CA 1
ATOM 768 C C . PHE A 1 102 ? 6.117 -8.146 -11.840 1.00 84.12 102 PHE A C 1
ATOM 770 O O . PHE A 1 102 ? 6.697 -8.715 -12.765 1.00 84.12 102 PHE A O 1
ATOM 777 N N . LEU A 1 103 ? 5.274 -7.127 -12.042 1.00 78.56 103 LEU A N 1
ATOM 778 C CA . LEU A 1 103 ? 4.909 -6.665 -13.389 1.00 78.56 103 LEU A CA 1
ATOM 779 C C . LEU A 1 103 ? 5.703 -5.447 -13.869 1.00 78.56 103 LEU A C 1
ATOM 781 O O . LEU A 1 103 ? 5.780 -5.234 -15.081 1.00 78.56 103 LEU A O 1
ATOM 785 N N . GLU A 1 104 ? 6.302 -4.662 -12.970 1.00 79.25 104 GLU A N 1
ATOM 786 C CA . GLU A 1 104 ? 7.126 -3.525 -13.369 1.00 79.25 104 GLU A CA 1
ATOM 787 C C . GLU A 1 104 ? 8.311 -3.987 -14.237 1.00 79.25 104 GLU A C 1
ATOM 789 O O . GLU A 1 104 ? 8.953 -5.016 -13.994 1.00 79.25 104 GLU A O 1
ATOM 794 N N . LYS A 1 105 ? 8.623 -3.236 -15.301 1.00 67.62 105 LYS A N 1
ATOM 795 C CA . LYS A 1 105 ? 9.763 -3.566 -16.171 1.00 67.62 105 LYS A CA 1
ATOM 796 C C . LYS A 1 105 ? 11.075 -3.495 -15.388 1.00 67.62 105 LYS A C 1
ATOM 798 O O . LYS A 1 105 ? 11.556 -2.414 -15.071 1.00 67.62 105 LYS A O 1
ATOM 803 N N . GLY A 1 106 ? 11.688 -4.656 -15.163 1.00 66.62 106 GLY A N 1
ATOM 804 C CA . GLY A 1 106 ? 12.898 -4.781 -14.346 1.00 66.62 106 GLY A CA 1
ATOM 805 C C . GLY A 1 106 ? 12.626 -5.036 -12.862 1.00 66.62 106 GLY A C 1
ATOM 806 O O . GLY A 1 106 ? 13.565 -4.960 -12.074 1.00 66.62 106 GLY A O 1
ATOM 807 N N . ALA A 1 107 ? 11.380 -5.361 -12.491 1.00 70.25 107 ALA A N 1
ATOM 808 C CA . ALA A 1 107 ? 11.007 -5.735 -11.130 1.00 70.25 107 ALA A CA 1
ATOM 809 C C . ALA A 1 107 ? 11.766 -6.977 -10.660 1.00 70.25 107 ALA A C 1
ATOM 811 O O . ALA A 1 107 ? 12.350 -6.986 -9.581 1.00 70.25 107 ALA A O 1
ATOM 812 N N . LEU A 1 108 ? 11.824 -8.019 -11.496 1.00 76.12 108 LEU A N 1
ATOM 813 C CA . LEU A 1 108 ? 12.547 -9.232 -11.141 1.00 76.12 108 LEU A CA 1
ATOM 814 C C . LEU A 1 108 ? 14.064 -8.999 -11.182 1.00 76.12 108 LEU A C 1
ATOM 816 O O . LEU A 1 108 ? 14.583 -8.414 -12.138 1.00 76.12 108 LEU A O 1
ATOM 820 N N . PRO A 1 109 ? 14.801 -9.483 -10.169 1.00 78.81 109 PRO A N 1
ATOM 821 C CA . PRO A 1 109 ? 16.223 -9.220 -10.057 1.00 78.81 109 PRO A CA 1
ATOM 822 C C . PRO A 1 109 ? 16.999 -9.806 -11.240 1.00 78.81 109 PRO A C 1
ATOM 824 O O . PRO A 1 109 ? 16.838 -10.973 -11.593 1.00 78.81 109 PRO A O 1
ATOM 827 N N . ALA A 1 110 ? 17.921 -9.018 -11.800 1.00 75.19 110 ALA A N 1
ATOM 828 C CA . ALA A 1 110 ? 18.734 -9.374 -12.970 1.00 75.19 110 ALA A CA 1
ATOM 829 C C . ALA A 1 110 ? 19.829 -10.437 -12.686 1.00 75.19 110 ALA A C 1
ATOM 831 O O . ALA A 1 110 ? 20.858 -10.478 -13.355 1.00 75.19 110 ALA A O 1
ATOM 832 N N . GLY A 1 111 ? 19.647 -11.270 -11.657 1.00 75.19 111 GLY A N 1
ATOM 833 C CA . GLY A 1 111 ? 20.530 -12.386 -11.303 1.00 75.19 111 GLY A CA 1
ATOM 834 C C . GLY A 1 111 ? 21.753 -12.041 -10.447 1.00 75.19 111 GLY A C 1
ATOM 835 O O . GLY A 1 111 ? 22.418 -12.955 -9.966 1.00 75.19 111 GLY A O 1
ATOM 836 N N . ASN A 1 112 ? 22.058 -10.762 -10.198 1.00 86.06 112 ASN A N 1
ATOM 837 C CA . ASN A 1 112 ? 23.141 -10.385 -9.282 1.00 86.06 112 ASN A CA 1
ATOM 838 C C . ASN A 1 112 ? 22.646 -10.237 -7.827 1.00 86.06 112 ASN A C 1
ATOM 840 O O . ASN A 1 112 ? 21.509 -9.836 -7.573 1.00 86.06 112 ASN A O 1
ATOM 8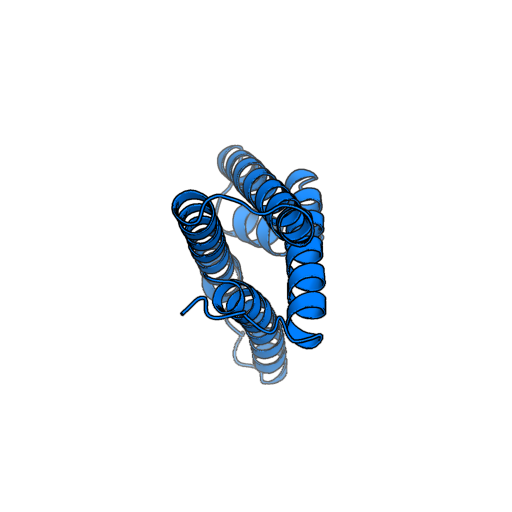44 N N . PHE A 1 113 ? 23.517 -10.548 -6.860 1.00 85.50 113 PHE A N 1
ATOM 845 C CA . PHE A 1 113 ? 23.164 -10.572 -5.434 1.00 85.50 113 PHE A CA 1
ATOM 846 C C . PHE A 1 113 ? 22.642 -9.222 -4.917 1.00 85.50 113 PHE A C 1
ATOM 848 O O . PHE A 1 113 ? 21.664 -9.176 -4.176 1.00 85.50 113 PHE A O 1
ATOM 855 N N . ALA A 1 114 ? 23.237 -8.111 -5.359 1.00 87.19 114 ALA A N 1
ATOM 856 C CA . ALA A 1 114 ? 22.809 -6.770 -4.962 1.00 87.19 114 ALA A CA 1
ATOM 857 C C . ALA A 1 114 ? 21.376 -6.445 -5.430 1.00 87.19 114 ALA A C 1
ATOM 859 O O . ALA A 1 114 ? 20.592 -5.870 -4.677 1.00 87.19 114 ALA A O 1
ATOM 860 N N . SER A 1 115 ? 21.010 -6.853 -6.647 1.00 84.88 115 SER A N 1
ATOM 861 C CA . SER A 1 115 ? 19.669 -6.689 -7.212 1.00 84.88 115 SER A CA 1
ATOM 862 C C . SER A 1 115 ? 18.643 -7.532 -6.465 1.00 84.88 115 SER A C 1
ATOM 864 O O . SER A 1 115 ? 17.542 -7.050 -6.216 1.00 84.88 115 SER A O 1
ATOM 866 N N . ILE A 1 116 ? 19.004 -8.760 -6.078 1.00 87.00 116 ILE A N 1
ATOM 867 C CA . ILE A 1 116 ? 18.140 -9.635 -5.275 1.00 87.00 116 ILE A CA 1
ATOM 868 C C . ILE A 1 116 ? 17.885 -9.008 -3.903 1.00 87.00 116 ILE A C 1
ATOM 870 O O . ILE A 1 116 ? 16.738 -8.929 -3.477 1.00 87.00 116 ILE A O 1
ATOM 874 N N . LEU A 1 117 ? 18.926 -8.507 -3.227 1.00 88.38 117 LEU A N 1
ATOM 875 C CA . LEU A 1 117 ? 18.769 -7.834 -1.934 1.00 88.38 117 LEU A CA 1
ATOM 876 C C . LEU A 1 117 ? 17.914 -6.567 -2.035 1.00 88.38 117 LEU A C 1
ATOM 878 O O . LEU A 1 117 ? 17.095 -6.313 -1.153 1.00 88.38 117 LEU A O 1
ATOM 882 N N . LYS A 1 118 ? 18.084 -5.776 -3.103 1.00 87.31 118 LYS A N 1
ATOM 883 C CA . LYS A 1 118 ? 17.265 -4.582 -3.341 1.00 87.31 118 LYS A CA 1
ATOM 884 C C . LYS A 1 118 ? 15.791 -4.949 -3.518 1.00 87.31 118 LYS A C 1
ATOM 886 O O . LYS A 1 118 ? 14.949 -4.336 -2.869 1.00 87.31 118 LYS A O 1
ATOM 891 N N . TRP A 1 119 ? 15.504 -5.963 -4.336 1.00 88.06 119 TRP A N 1
ATOM 892 C CA . TRP A 1 119 ? 14.145 -6.461 -4.549 1.00 88.06 119 TRP A CA 1
ATOM 893 C C . TRP A 1 119 ? 13.534 -7.020 -3.258 1.00 88.06 119 TRP A C 1
ATOM 895 O O . TRP A 1 119 ? 12.464 -6.585 -2.855 1.00 88.06 119 TRP A O 1
ATOM 905 N N . LEU A 1 120 ? 14.254 -7.887 -2.532 1.00 88.56 120 LEU A N 1
ATOM 906 C CA . LEU A 1 120 ? 13.789 -8.444 -1.254 1.00 88.56 120 LEU A CA 1
ATOM 907 C C . LEU A 1 120 ? 13.477 -7.358 -0.221 1.00 88.56 120 LEU A C 1
ATOM 909 O O . LEU A 1 120 ? 12.522 -7.494 0.538 1.00 88.56 120 LEU A O 1
ATOM 913 N N . LYS A 1 121 ? 14.271 -6.282 -0.179 1.00 89.44 121 LYS A N 1
ATOM 914 C CA . LYS A 1 121 ? 14.030 -5.159 0.732 1.00 89.44 121 LYS A CA 1
ATOM 915 C C . LYS A 1 121 ? 12.754 -4.390 0.371 1.00 89.44 121 LYS A C 1
ATOM 917 O O . LYS A 1 121 ? 12.007 -4.046 1.284 1.00 89.44 121 LYS A O 1
ATOM 922 N N . ALA A 1 122 ? 12.515 -4.124 -0.914 1.00 89.06 122 ALA A N 1
ATOM 923 C CA . ALA A 1 122 ? 11.285 -3.477 -1.379 1.00 89.06 122 ALA A CA 1
ATOM 924 C C . ALA A 1 122 ? 10.064 -4.365 -1.096 1.00 89.06 122 ALA A C 1
ATOM 926 O O . ALA A 1 122 ? 9.139 -3.949 -0.402 1.00 89.06 122 ALA A O 1
ATOM 927 N N . PHE A 1 123 ? 10.141 -5.640 -1.475 1.00 89.31 123 PHE A N 1
ATOM 928 C CA . PHE A 1 123 ? 9.080 -6.611 -1.233 1.00 89.31 123 PHE A CA 1
ATOM 929 C C . PHE A 1 123 ? 8.754 -6.762 0.261 1.00 89.31 123 PHE A C 1
ATOM 931 O O . PHE A 1 123 ? 7.589 -6.776 0.656 1.00 89.31 123 PHE A O 1
ATOM 938 N N . ALA A 1 124 ? 9.772 -6.797 1.129 1.00 92.56 124 ALA A N 1
ATOM 939 C CA . ALA A 1 124 ? 9.571 -6.820 2.576 1.00 92.56 124 ALA A CA 1
ATOM 940 C C . ALA A 1 124 ? 8.826 -5.575 3.082 1.00 92.56 124 ALA A C 1
ATOM 942 O O . ALA A 1 124 ? 7.959 -5.696 3.945 1.00 92.56 124 ALA A O 1
ATOM 943 N N . TYR A 1 125 ? 9.122 -4.390 2.541 1.00 90.81 125 TYR A N 1
ATOM 944 C CA . TYR A 1 125 ? 8.393 -3.169 2.879 1.00 90.81 125 TYR A CA 1
ATOM 945 C C . TYR A 1 125 ? 6.919 -3.260 2.468 1.00 90.81 125 TYR A C 1
ATOM 947 O O . TYR A 1 125 ? 6.038 -2.967 3.280 1.00 90.81 125 TYR A O 1
ATOM 955 N N . HIS A 1 126 ? 6.625 -3.762 1.268 1.00 92.12 126 HIS A N 1
ATOM 956 C CA . HIS A 1 126 ? 5.240 -3.935 0.834 1.00 92.12 126 HIS A CA 1
ATOM 957 C C . HIS A 1 126 ? 4.478 -4.971 1.671 1.00 92.12 126 HIS A C 1
ATOM 959 O O . HIS A 1 126 ? 3.300 -4.766 1.985 1.00 92.12 126 HIS A O 1
ATOM 965 N N . LEU A 1 127 ? 5.153 -6.044 2.099 1.00 92.06 127 LEU A N 1
ATOM 966 C CA . LEU A 1 127 ? 4.595 -7.027 3.028 1.00 92.06 127 LEU A CA 1
ATOM 967 C C . LEU A 1 127 ? 4.349 -6.448 4.426 1.00 92.06 127 LEU A C 1
ATOM 969 O O . LEU A 1 127 ? 3.368 -6.829 5.060 1.00 92.06 127 LEU A O 1
ATOM 973 N N . LEU A 1 128 ? 5.179 -5.517 4.908 1.00 93.25 128 LEU A N 1
ATOM 974 C CA . LEU A 1 128 ? 4.928 -4.816 6.173 1.00 93.25 128 LEU A CA 1
ATOM 975 C C . LEU A 1 128 ? 3.658 -3.961 6.096 1.00 93.25 128 LEU A C 1
ATOM 977 O O . LEU A 1 128 ? 2.846 -3.998 7.020 1.00 93.25 128 LEU A O 1
ATOM 981 N N . VAL A 1 129 ? 3.451 -3.246 4.985 1.00 92.81 129 VAL A N 1
ATOM 982 C CA . VAL A 1 129 ? 2.215 -2.482 4.741 1.00 92.81 129 VAL A CA 1
ATOM 983 C C . VAL A 1 129 ? 1.007 -3.422 4.668 1.00 92.81 129 VAL A C 1
ATOM 985 O O . VAL A 1 129 ? -0.007 -3.172 5.317 1.00 92.81 129 VAL A O 1
ATOM 988 N N . LEU A 1 130 ? 1.120 -4.552 3.963 1.00 92.81 130 LEU A N 1
ATOM 989 C CA . LEU A 1 130 ? 0.049 -5.549 3.899 1.00 92.81 130 LEU A CA 1
ATOM 990 C C . LEU A 1 130 ? -0.261 -6.146 5.282 1.00 92.81 130 LEU A C 1
ATOM 992 O O . LEU A 1 130 ? -1.423 -6.257 5.665 1.00 92.81 130 LEU A O 1
ATOM 996 N N . GLY A 1 131 ? 0.772 -6.490 6.053 1.00 90.50 131 GLY A N 1
ATOM 997 C CA . GLY A 1 131 ? 0.637 -6.999 7.417 1.00 90.50 131 GLY A CA 1
ATOM 998 C C . GLY A 1 131 ? -0.039 -5.992 8.349 1.00 90.50 131 GLY A C 1
ATOM 999 O O . GLY A 1 131 ? -0.880 -6.377 9.163 1.00 90.50 131 GLY A O 1
ATOM 1000 N N . ALA A 1 132 ? 0.259 -4.700 8.189 1.00 90.88 132 ALA A N 1
ATOM 1001 C CA . ALA A 1 132 ? -0.418 -3.621 8.901 1.00 90.88 132 ALA A CA 1
ATOM 1002 C C . ALA A 1 132 ? -1.914 -3.557 8.578 1.00 90.88 132 ALA A C 1
ATOM 1004 O O . ALA A 1 132 ? -2.735 -3.502 9.493 1.00 90.88 132 ALA A O 1
ATOM 1005 N N . VAL A 1 133 ? -2.272 -3.629 7.292 1.00 90.19 133 VAL A N 1
ATOM 1006 C CA . VAL A 1 133 ? -3.675 -3.652 6.852 1.00 90.19 133 VAL A CA 1
ATOM 1007 C C . VAL A 1 133 ? -4.402 -4.879 7.406 1.00 90.19 133 VAL A C 1
ATOM 1009 O O . VAL A 1 133 ? -5.502 -4.744 7.937 1.00 90.19 133 VAL A O 1
ATOM 1012 N N . ILE A 1 134 ? -3.781 -6.062 7.350 1.00 89.12 134 ILE A N 1
ATOM 1013 C CA . ILE A 1 134 ? -4.389 -7.309 7.840 1.00 89.12 134 ILE A CA 1
ATOM 1014 C C . ILE A 1 134 ? -4.603 -7.267 9.355 1.00 89.12 134 ILE A C 1
ATOM 1016 O O . ILE A 1 134 ? -5.661 -7.657 9.837 1.00 89.12 134 ILE A O 1
ATOM 1020 N N . THR A 1 135 ? -3.635 -6.751 10.115 1.00 87.12 135 THR A N 1
ATOM 1021 C CA . THR A 1 135 ? -3.754 -6.624 11.581 1.00 87.12 135 THR A CA 1
ATOM 1022 C C . THR A 1 135 ? -4.869 -5.651 11.980 1.00 87.12 135 THR A C 1
ATOM 1024 O O . THR A 1 135 ? -5.430 -5.747 13.069 1.00 87.12 135 THR A O 1
ATOM 1027 N N . ALA A 1 136 ? -5.208 -4.717 11.090 1.00 81.00 136 ALA A N 1
ATOM 1028 C CA . ALA A 1 136 ? -6.301 -3.774 11.260 1.00 81.00 136 ALA A CA 1
ATOM 1029 C C . ALA A 1 136 ? -7.671 -4.311 10.823 1.00 81.00 136 ALA A C 1
ATOM 1031 O O . ALA A 1 136 ? -8.663 -3.596 10.992 1.00 81.00 136 ALA A O 1
ATOM 1032 N N . LEU A 1 137 ? -7.778 -5.536 10.302 1.00 78.88 137 LEU A N 1
ATOM 1033 C CA . LEU A 1 137 ? -9.084 -6.123 10.000 1.00 78.88 137 LEU A CA 1
ATOM 1034 C C . LEU A 1 137 ? -9.915 -6.330 11.288 1.00 78.88 137 LEU A C 1
ATOM 1036 O O . LEU A 1 137 ? -9.360 -6.715 12.324 1.00 78.88 137 LEU A O 1
ATOM 1040 N N . PRO A 1 138 ? -11.229 -6.025 11.254 1.00 68.25 138 PRO A N 1
ATOM 1041 C CA . PRO A 1 138 ? -12.136 -6.232 12.377 1.00 68.25 138 PRO A CA 1
ATOM 1042 C C . PRO A 1 138 ? -12.235 -7.683 12.845 1.00 68.25 138 PRO A C 1
ATOM 1044 O O . PRO A 1 138 ? -12.148 -8.603 12.011 1.00 68.25 138 PRO A O 1
#

Secondary structure (DSSP, 8-state):
--------HHHHHHHHHHHHHHHHHHHHHHTT-TT-HHHHHHHHH--THHHHHHHHHHHHHHHHHHHHHHHTTT-PPPHHHHHHHHHHHHHHHHHHHIIIIIISTT-S--SSHHHHHHHHHHHHHHHHHHHHHHHT--

Sequence (138 aa):
MVSQREHSIGYLFLQIAVGLFFLVSGIWTLQGSSGNEIAVAIKSVLSGDSAQIACIVFGIIEVLAGIFLLLRMFVTFSAPIDTVLMVIIMIAWIASIVLIDFLEKGALPAGNFASILKWLKAFAYHLLVLGAVITALP

Foldseek 3Di:
DPPPPPCPPVLVVLLLVLLVVLQVLLVCLLVCDPPHLLLQLLCQQDPDPNSNVVSNVLSVLSNVLSVCSVVVVVDPDDLVVQQVSLVVVLVSLVVSLCSRCPRGDCNDFPPDPVSVVVNVVVSVVSVSSSVSSVVSHD